Protein AF-A0A7H4LHL6-F1 (afdb_monomer_lite)

Organism: Triticum aestivum (NCBI:txid4565)

Structure (mmCIF, N/CA/C/O backbone):
data_AF-A0A7H4LHL6-F1
#
_entry.id   AF-A0A7H4LHL6-F1
#
loop_
_atom_site.group_PDB
_atom_site.id
_atom_site.type_symbol
_atom_site.label_atom_id
_atom_site.label_alt_id
_atom_site.label_comp_id
_atom_site.label_asym_id
_atom_site.label_entity_id
_atom_site.label_seq_id
_atom_site.pdbx_PDB_ins_code
_atom_site.Cartn_x
_atom_site.Cartn_y
_atom_site.Cartn_z
_atom_site.occupancy
_atom_site.B_iso_or_equiv
_atom_site.auth_seq_id
_atom_site.auth_comp_id
_atom_site.auth_asym_id
_atom_site.auth_atom_id
_atom_site.pdbx_PDB_model_num
ATOM 1 N N . MET A 1 1 ? 16.502 -12.059 18.231 1.00 52.41 1 MET A N 1
ATOM 2 C CA . MET A 1 1 ? 15.163 -12.177 17.619 1.00 52.41 1 MET A CA 1
ATOM 3 C C . MET A 1 1 ? 15.154 -13.482 16.865 1.00 52.41 1 MET A C 1
ATOM 5 O O . MET A 1 1 ? 15.962 -13.632 15.959 1.00 52.41 1 MET A O 1
ATOM 9 N N . GLU A 1 2 ? 14.330 -14.429 17.292 1.00 63.03 2 GLU A N 1
ATOM 10 C CA . GLU A 1 2 ? 14.126 -15.661 16.536 1.00 63.03 2 GLU A CA 1
ATOM 11 C C . GLU A 1 2 ? 13.266 -15.326 15.317 1.00 63.03 2 GLU A C 1
ATOM 13 O O . GLU A 1 2 ? 12.182 -14.760 15.456 1.00 63.03 2 GLU A O 1
ATOM 18 N N . LEU A 1 3 ? 13.788 -15.585 14.121 1.00 66.56 3 LEU A N 1
ATOM 19 C CA . LEU A 1 3 ? 13.043 -15.451 12.876 1.00 66.56 3 LEU A CA 1
ATOM 20 C C . LEU A 1 3 ? 12.619 -16.857 12.466 1.00 66.56 3 LEU A C 1
ATOM 22 O O . LEU A 1 3 ? 13.426 -17.627 11.952 1.00 66.56 3 LEU A O 1
ATOM 26 N N . SER A 1 4 ? 11.366 -17.206 12.739 1.00 78.50 4 SER A N 1
ATOM 27 C CA . SER A 1 4 ? 10.739 -18.410 12.204 1.00 78.50 4 SER A CA 1
ATOM 28 C C . SER A 1 4 ? 9.979 -18.063 10.925 1.00 78.50 4 SER A C 1
ATOM 30 O O . SER A 1 4 ? 9.360 -17.003 10.812 1.00 78.50 4 SER A O 1
ATOM 32 N N . MET A 1 5 ? 10.047 -18.948 9.932 1.00 81.19 5 MET A N 1
ATOM 33 C CA . MET A 1 5 ? 9.289 -18.792 8.696 1.00 81.19 5 MET A CA 1
ATOM 34 C C . MET A 1 5 ? 7.844 -19.227 8.940 1.00 81.19 5 MET A C 1
ATOM 36 O O . MET A 1 5 ? 7.588 -20.375 9.298 1.00 81.19 5 MET A O 1
ATOM 40 N N . VAL A 1 6 ? 6.905 -18.302 8.754 1.00 84.94 6 VAL A N 1
ATOM 41 C CA . VAL A 1 6 ? 5.466 -18.537 8.911 1.00 84.94 6 VAL A CA 1
ATOM 42 C C . VAL A 1 6 ? 4.788 -18.231 7.582 1.00 84.94 6 VAL A C 1
ATOM 44 O O . VAL A 1 6 ? 5.042 -17.187 6.982 1.00 84.94 6 VAL A O 1
ATOM 47 N N . SER A 1 7 ? 3.930 -19.136 7.115 1.00 88.19 7 SER A N 1
ATOM 48 C CA . SER A 1 7 ? 3.081 -18.893 5.952 1.00 88.19 7 SER A CA 1
ATOM 49 C C . SER A 1 7 ? 1.784 -18.207 6.377 1.00 88.19 7 SER A C 1
ATOM 51 O O . SER A 1 7 ? 1.195 -18.519 7.412 1.00 88.19 7 SER A O 1
ATOM 53 N N . MET A 1 8 ? 1.329 -17.250 5.574 1.00 89.19 8 MET A N 1
ATOM 54 C CA . MET A 1 8 ? 0.055 -16.572 5.782 1.00 89.19 8 MET A CA 1
ATOM 55 C C . MET A 1 8 ? -0.591 -16.236 4.442 1.00 89.19 8 MET A C 1
ATOM 57 O O . MET A 1 8 ? 0.106 -15.972 3.462 1.00 89.19 8 MET A O 1
ATOM 61 N N . ASP A 1 9 ? -1.921 -16.200 4.412 1.00 93.25 9 ASP A N 1
ATOM 62 C CA . ASP A 1 9 ? -2.650 -15.648 3.276 1.00 93.25 9 ASP A CA 1
ATOM 63 C C . ASP A 1 9 ? -2.532 -14.115 3.290 1.00 93.25 9 ASP A C 1
ATOM 65 O O . ASP A 1 9 ? -3.075 -13.428 4.159 1.00 93.25 9 ASP A O 1
ATOM 69 N N . LEU A 1 10 ? -1.793 -13.574 2.322 1.00 93.19 10 LEU A N 1
ATOM 70 C CA . LEU A 1 10 ? -1.519 -12.141 2.215 1.00 93.19 10 LEU A CA 1
ATOM 71 C C . LEU A 1 10 ? -2.756 -11.322 1.826 1.00 93.19 10 LEU A C 1
ATOM 73 O O . LEU A 1 10 ? -2.793 -10.118 2.091 1.00 93.19 10 LEU A O 1
ATOM 77 N N . THR A 1 11 ? -3.798 -11.949 1.272 1.00 92.56 11 THR A N 1
ATOM 78 C CA . THR A 1 11 ? -5.059 -11.260 0.959 1.00 92.56 11 THR A CA 1
ATOM 79 C C . THR A 1 11 ? -5.761 -10.752 2.220 1.00 92.56 11 THR A C 1
ATOM 81 O O . THR A 1 11 ? -6.479 -9.753 2.168 1.00 92.56 11 THR A O 1
ATO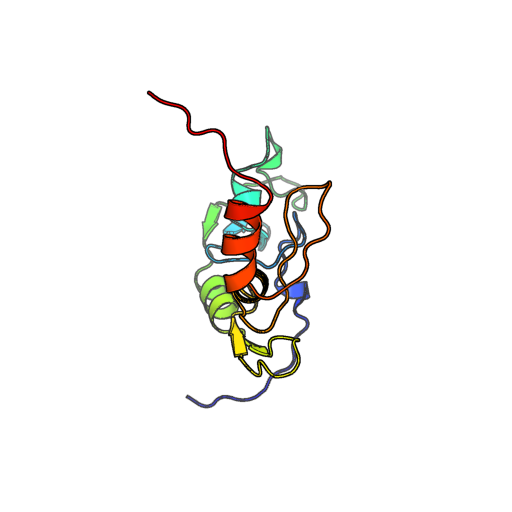M 84 N N . LEU A 1 12 ? -5.477 -11.350 3.384 1.00 93.25 12 LEU A N 1
ATOM 85 C CA . LEU A 1 12 ? -5.950 -10.878 4.690 1.00 93.25 12 LEU A CA 1
ATOM 86 C C . LEU A 1 12 ? -5.379 -9.504 5.067 1.00 93.25 12 LEU A C 1
ATOM 88 O O . LEU A 1 12 ? -5.948 -8.802 5.903 1.00 93.25 12 LEU A O 1
ATOM 92 N N . LEU A 1 13 ? -4.268 -9.104 4.446 1.00 95.12 13 LEU A N 1
ATOM 93 C CA . LEU A 1 13 ? -3.634 -7.801 4.631 1.00 95.12 13 LEU A CA 1
ATOM 94 C C . LEU A 1 13 ? -4.133 -6.763 3.620 1.00 95.12 13 LEU A C 1
ATOM 96 O O . LEU A 1 13 ? -3.590 -5.661 3.559 1.00 95.12 13 LEU A O 1
ATOM 100 N N . HIS A 1 14 ? -5.146 -7.080 2.812 1.00 94.62 14 HIS A N 1
ATOM 101 C CA . HIS A 1 14 ? -5.740 -6.133 1.879 1.00 94.62 14 HIS A CA 1
ATOM 102 C C . HIS A 1 14 ? -6.847 -5.303 2.526 1.00 94.62 14 HIS A C 1
ATOM 104 O O . HIS A 1 14 ? -7.633 -5.763 3.353 1.00 94.62 14 HIS A O 1
ATOM 110 N N . CYS A 1 15 ? -6.949 -4.049 2.093 1.00 91.75 15 CYS A N 1
ATOM 111 C CA . CYS A 1 15 ? -8.064 -3.194 2.448 1.00 91.75 15 CYS A CA 1
ATOM 112 C C . CYS A 1 15 ? -9.341 -3.769 1.817 1.00 91.75 15 CYS A C 1
ATOM 114 O O . CYS A 1 15 ? -9.411 -3.867 0.591 1.00 91.75 15 CYS A O 1
ATOM 116 N N . PRO A 1 16 ? -10.398 -4.065 2.592 1.00 86.69 16 PRO A N 1
ATOM 117 C CA . PRO A 1 16 ? -11.624 -4.653 2.051 1.00 86.69 16 PRO A CA 1
ATOM 118 C C . PRO A 1 16 ? -12.408 -3.697 1.138 1.00 86.69 16 PRO A C 1
ATOM 120 O O . PRO A 1 16 ? -13.410 -4.094 0.555 1.00 86.69 16 PRO A O 1
ATOM 123 N N . LEU A 1 17 ? -11.999 -2.426 1.059 1.00 84.88 17 LEU A N 1
ATOM 124 C CA . LEU A 1 17 ? -12.692 -1.380 0.311 1.00 84.88 17 LEU A CA 1
ATOM 125 C C . LEU A 1 17 ? -12.071 -1.097 -1.060 1.00 84.88 17 LEU A C 1
ATOM 127 O O . LEU A 1 17 ? -12.812 -0.758 -1.978 1.00 84.88 17 LEU A O 1
ATOM 131 N N . CYS A 1 18 ? -10.745 -1.189 -1.189 1.00 90.06 18 CYS A N 1
ATOM 132 C CA . CYS A 1 18 ? -10.025 -0.953 -2.449 1.00 90.06 18 CYS A CA 1
ATOM 133 C C . CYS A 1 18 ? -9.224 -2.166 -2.933 1.00 90.06 18 CYS A C 1
ATOM 135 O O . CYS A 1 18 ? -8.633 -2.098 -4.006 1.00 90.06 18 CYS A O 1
ATOM 137 N N . LEU A 1 19 ? -9.191 -3.247 -2.146 1.00 91.31 19 LEU A N 1
ATOM 138 C CA . LEU A 1 19 ? -8.510 -4.511 -2.440 1.00 91.31 19 LEU A CA 1
ATOM 139 C C . LEU A 1 19 ? -6.991 -4.389 -2.647 1.00 91.31 19 LEU A C 1
ATOM 141 O O . LEU A 1 19 ? -6.362 -5.308 -3.162 1.00 91.31 19 LEU A O 1
ATOM 145 N N . ARG A 1 20 ? -6.391 -3.269 -2.224 1.00 93.69 20 ARG A N 1
ATOM 146 C CA . ARG A 1 20 ? -4.937 -3.054 -2.219 1.00 93.69 20 ARG A CA 1
ATOM 147 C C . ARG A 1 20 ? -4.347 -3.434 -0.857 1.00 93.69 20 ARG A C 1
ATOM 149 O O . ARG A 1 20 ? -5.064 -3.306 0.141 1.00 93.69 20 ARG A O 1
ATOM 156 N N . PRO A 1 21 ? -3.058 -3.813 -0.779 1.00 95.69 21 PRO A N 1
ATOM 157 C CA . PRO A 1 21 ? -2.367 -4.004 0.492 1.00 95.69 21 PRO A CA 1
ATOM 158 C C . PRO A 1 21 ? -2.553 -2.813 1.433 1.00 95.69 21 PRO A C 1
ATOM 160 O O . PRO A 1 21 ? -2.389 -1.657 1.034 1.00 95.69 21 PRO A O 1
ATOM 163 N N . LEU A 1 22 ? -2.901 -3.092 2.687 1.00 96.31 22 LEU A N 1
ATOM 164 C CA . LEU A 1 22 ? -2.954 -2.086 3.735 1.00 96.31 22 LEU A CA 1
ATOM 165 C C . LEU A 1 22 ? -1.543 -1.539 3.970 1.00 96.31 22 LEU A C 1
ATOM 167 O O . LEU A 1 22 ? -0.600 -2.292 4.214 1.00 96.31 22 LEU A O 1
ATOM 171 N N . LYS A 1 23 ? -1.418 -0.214 3.919 1.00 95.75 23 LYS A N 1
ATOM 172 C CA . LYS A 1 23 ? -0.209 0.518 4.297 1.00 95.75 23 LYS A CA 1
ATOM 173 C C . LYS A 1 23 ? -0.487 1.249 5.617 1.00 95.75 23 LYS A C 1
ATOM 175 O O . LYS A 1 23 ? -1.562 1.846 5.732 1.00 95.75 23 LYS A O 1
ATOM 180 N N . PRO A 1 24 ? 0.436 1.218 6.594 1.00 96.44 24 PRO A N 1
ATOM 181 C CA . PRO A 1 24 ? 0.368 2.107 7.747 1.00 96.44 24 PRO A CA 1
ATOM 182 C C . PRO A 1 24 ? 0.214 3.580 7.320 1.00 96.44 24 PRO A C 1
ATOM 184 O O . PRO A 1 24 ? 0.885 3.991 6.368 1.00 96.44 24 PRO A O 1
ATOM 187 N N . PRO A 1 25 ? -0.606 4.393 8.014 1.00 96.06 25 PRO A N 1
ATOM 188 C CA . PRO A 1 25 ? -1.443 4.027 9.158 1.00 96.06 25 PRO A CA 1
ATOM 189 C C . PRO A 1 25 ? -2.784 3.369 8.784 1.00 96.06 25 PRO A C 1
ATOM 191 O O . PRO A 1 25 ? -3.504 3.837 7.899 1.00 96.06 25 PRO A O 1
ATOM 194 N N . VAL A 1 26 ? -3.169 2.319 9.517 1.00 95.75 26 VAL A N 1
ATOM 195 C CA . VAL A 1 26 ? -4.456 1.618 9.355 1.00 95.75 26 VAL A CA 1
ATOM 196 C C . VAL A 1 26 ? -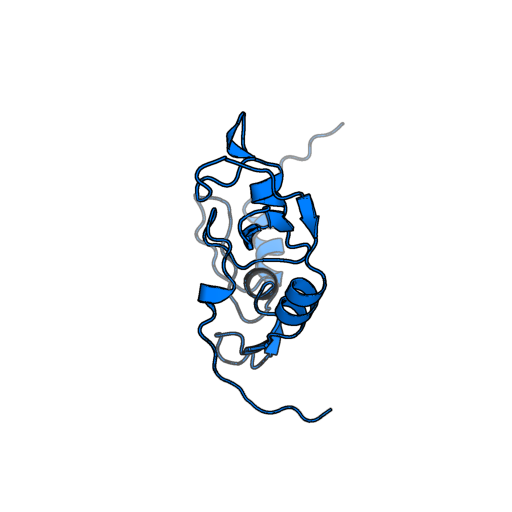5.466 2.016 10.426 1.00 95.75 26 VAL A C 1
ATOM 198 O O . VAL A 1 26 ? -5.165 2.063 11.622 1.00 95.75 26 VAL A O 1
ATOM 201 N N . TYR A 1 27 ? -6.709 2.246 10.004 1.00 93.69 27 TYR A N 1
ATOM 202 C CA . TYR A 1 27 ? -7.788 2.686 10.882 1.00 93.69 27 TYR A CA 1
ATOM 203 C C . TYR A 1 27 ? -8.889 1.643 11.006 1.00 93.69 27 TYR A C 1
ATOM 2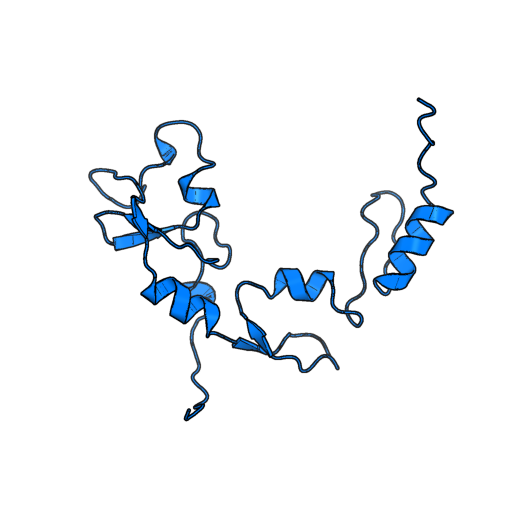05 O O . TYR A 1 27 ? -9.248 0.970 10.045 1.00 93.69 27 TYR A O 1
ATOM 213 N N . GLU A 1 28 ? -9.472 1.563 12.193 1.00 92.31 28 GLU A N 1
ATOM 214 C CA . GLU A 1 28 ? -10.574 0.682 12.542 1.00 92.31 28 GLU A CA 1
ATOM 215 C C . GLU A 1 28 ? -11.848 1.497 12.806 1.00 92.31 28 GLU A C 1
ATOM 217 O O . GLU A 1 28 ? -11.819 2.574 13.419 1.00 92.31 28 GLU A O 1
ATOM 222 N N . CYS A 1 29 ? -12.982 0.981 12.338 1.00 90.12 29 CYS A N 1
ATOM 223 C CA . CYS A 1 29 ? -14.304 1.484 12.708 1.00 90.12 29 CYS A CA 1
ATOM 224 C C . CYS A 1 29 ? -14.795 0.847 14.024 1.00 90.12 29 CYS A C 1
ATOM 226 O O . CYS A 1 29 ? -14.236 -0.133 14.508 1.00 90.12 29 CYS A O 1
ATOM 228 N N . LYS A 1 30 ? -15.901 1.339 14.597 1.00 87.06 30 LYS A N 1
ATOM 229 C CA . LYS A 1 30 ? -16.467 0.759 15.836 1.00 87.06 30 LYS A CA 1
ATOM 230 C C . LYS A 1 30 ? -16.847 -0.727 15.711 1.00 87.06 30 LYS A C 1
ATOM 232 O O . LYS A 1 30 ? -16.848 -1.430 16.712 1.00 87.06 30 LYS A O 1
ATOM 237 N N . GLY A 1 31 ? -17.146 -1.199 14.499 1.00 87.31 31 GLY A N 1
ATOM 238 C CA . GLY A 1 31 ? -17.442 -2.603 14.202 1.00 87.31 31 GLY A CA 1
ATOM 239 C C . GLY A 1 31 ? -16.221 -3.455 13.842 1.00 87.31 31 GLY A C 1
ATOM 240 O O . GLY A 1 31 ? -16.397 -4.496 13.225 1.00 87.31 31 GLY A O 1
ATOM 241 N N . ARG A 1 32 ? -14.995 -3.023 14.174 1.00 88.62 32 ARG A N 1
ATOM 242 C CA . ARG A 1 32 ? -13.738 -3.782 13.982 1.00 88.62 32 ARG A CA 1
ATOM 243 C C . ARG A 1 32 ? -13.285 -3.994 12.529 1.00 88.62 32 ARG A C 1
ATOM 245 O O . ARG A 1 32 ? -12.269 -4.634 12.293 1.00 88.62 32 ARG A O 1
ATOM 252 N N . HIS A 1 33 ? -13.965 -3.403 11.547 1.00 90.38 33 HIS A N 1
ATOM 253 C CA . HIS A 1 33 ? -13.467 -3.370 10.169 1.00 90.38 33 HIS A CA 1
ATOM 254 C C . HIS A 1 33 ? -12.307 -2.384 10.014 1.00 90.38 33 HIS A C 1
ATOM 256 O O . HIS A 1 33 ? -12.383 -1.264 10.527 1.00 90.38 33 HIS A O 1
ATOM 262 N N . LEU A 1 34 ? -11.291 -2.789 9.252 1.00 92.06 34 LEU A N 1
ATOM 263 C CA . LEU A 1 34 ? -10.098 -2.000 8.947 1.00 92.06 34 LEU A CA 1
ATOM 264 C C . LEU A 1 34 ? -10.210 -1.295 7.585 1.00 92.06 34 LEU A C 1
ATOM 266 O O . LEU A 1 34 ? -10.852 -1.806 6.664 1.00 92.06 34 LEU A O 1
ATOM 270 N N . ALA A 1 35 ? -9.556 -0.143 7.449 1.00 92.06 35 ALA A N 1
ATOM 271 C CA . ALA A 1 35 ? -9.394 0.587 6.194 1.00 92.06 35 ALA A CA 1
ATOM 272 C C . ALA A 1 35 ? -8.041 1.313 6.130 1.00 92.06 35 ALA A C 1
ATOM 274 O O . ALA A 1 35 ? -7.481 1.711 7.156 1.00 92.06 35 ALA A O 1
ATOM 275 N N . CYS A 1 36 ? -7.539 1.519 4.909 1.00 93.44 36 CYS A N 1
ATOM 276 C CA . CYS A 1 36 ? -6.389 2.387 4.657 1.00 93.44 36 CYS A CA 1
ATOM 277 C C . CYS A 1 36 ? -6.763 3.878 4.745 1.00 93.44 36 CYS A C 1
ATOM 279 O O . CYS A 1 36 ? -7.944 4.241 4.710 1.00 93.44 36 CYS A O 1
ATOM 281 N N . VAL A 1 37 ? -5.741 4.738 4.804 1.00 91.00 37 VAL A N 1
ATOM 282 C CA . VAL A 1 37 ? -5.878 6.207 4.773 1.00 91.00 37 VAL A CA 1
ATOM 283 C C . VAL A 1 37 ? -6.716 6.668 3.585 1.00 91.00 37 VAL A C 1
ATOM 285 O O . VAL A 1 37 ? -7.679 7.406 3.776 1.00 91.00 37 VAL A O 1
ATOM 288 N N . ASP A 1 38 ? -6.400 6.196 2.381 1.00 89.12 38 ASP A N 1
ATOM 289 C CA . ASP A 1 38 ? -7.061 6.663 1.160 1.00 89.12 38 ASP A CA 1
ATOM 290 C C . ASP A 1 38 ? -8.561 6.361 1.209 1.00 89.12 38 ASP A C 1
ATOM 292 O O . ASP A 1 38 ? -9.394 7.238 1.019 1.00 89.12 38 ASP A O 1
ATOM 296 N N . CYS A 1 39 ? -8.942 5.144 1.607 1.00 87.12 39 CYS A N 1
ATOM 297 C CA . CYS A 1 39 ? -10.354 4.778 1.741 1.00 87.12 39 CYS A CA 1
ATOM 298 C C . CYS A 1 39 ? -11.067 5.502 2.892 1.00 87.12 39 CYS A C 1
ATOM 300 O O . CYS A 1 39 ? -12.294 5.614 2.873 1.00 87.12 39 CYS A O 1
ATOM 302 N N . ARG A 1 40 ? -10.320 5.980 3.892 1.00 85.12 40 ARG A N 1
ATOM 303 C CA . ARG A 1 40 ? -10.841 6.819 4.976 1.00 85.12 40 ARG A CA 1
ATOM 304 C C . ARG A 1 40 ? -11.104 8.257 4.505 1.00 85.12 40 ARG A C 1
ATOM 306 O O . ARG A 1 40 ? -12.051 8.868 4.999 1.00 85.12 40 ARG A O 1
ATOM 313 N N . VAL A 1 41 ? -10.295 8.796 3.588 1.00 80.12 41 VAL A N 1
ATOM 314 C CA . VAL A 1 4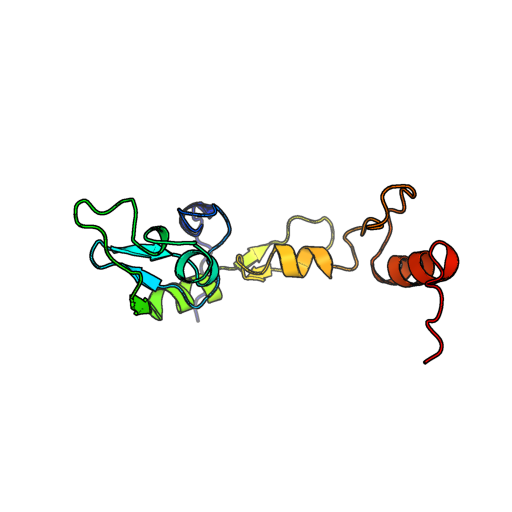1 ? -10.320 10.217 3.182 1.00 80.12 41 VAL A CA 1
ATOM 315 C C . VAL A 1 41 ? -11.037 10.454 1.845 1.00 80.12 41 VAL A C 1
ATOM 317 O O . VAL A 1 41 ? -11.860 11.367 1.756 1.00 80.12 41 VAL A O 1
ATOM 320 N N . GLU A 1 42 ? -10.770 9.640 0.823 1.00 63.75 42 GLU A N 1
ATOM 321 C CA . GLU A 1 42 ? -11.076 9.921 -0.592 1.00 63.75 42 GLU A CA 1
ATOM 322 C C . GLU A 1 42 ? -12.511 9.613 -1.039 1.00 63.75 42 GLU A C 1
ATOM 324 O O . GLU A 1 42 ? -12.814 9.693 -2.227 1.00 63.75 42 GLU A O 1
ATOM 329 N N . ARG A 1 43 ? -13.437 9.269 -0.138 1.00 62.88 43 ARG A N 1
ATOM 330 C CA . ARG A 1 43 ? -14.807 8.952 -0.567 1.00 62.88 43 ARG A CA 1
ATOM 331 C C . ARG A 1 43 ? -15.748 10.165 -0.493 1.00 62.88 43 ARG A C 1
ATOM 333 O O . ARG A 1 43 ? -15.926 10.705 0.606 1.00 62.88 43 ARG A O 1
ATOM 340 N N . PRO A 1 44 ? -16.360 10.601 -1.619 1.00 49.94 44 PRO A N 1
ATOM 341 C CA . PRO A 1 44 ? -17.353 11.673 -1.623 1.00 49.94 44 PRO A CA 1
ATOM 342 C C . PRO A 1 44 ? -18.600 11.280 -0.810 1.00 49.94 44 PRO A C 1
ATOM 344 O O . PRO A 1 44 ? -19.108 10.165 -0.917 1.00 49.94 44 PRO A O 1
ATOM 347 N N . GLY A 1 45 ? -19.121 12.199 0.007 1.00 56.59 45 GLY A N 1
ATOM 348 C CA . GLY A 1 45 ? -20.351 11.985 0.782 1.00 56.59 45 GLY A CA 1
ATOM 349 C C . GLY A 1 45 ? -20.225 10.992 1.952 1.00 56.59 45 GLY A C 1
ATOM 350 O O . GLY A 1 45 ? -19.172 10.829 2.570 1.00 56.59 45 GLY A O 1
ATOM 351 N N . ASN A 1 46 ? -21.328 10.319 2.282 1.00 54.19 46 ASN A N 1
ATOM 352 C CA . ASN A 1 46 ? -21.523 9.425 3.440 1.00 54.19 46 ASN A CA 1
ATOM 353 C C . ASN A 1 46 ? -20.656 8.147 3.374 1.00 54.19 46 ASN A C 1
ATOM 355 O O . ASN A 1 46 ? -20.662 7.318 4.280 1.00 54.19 46 ASN A O 1
ATOM 359 N N . GLN A 1 47 ? -19.895 7.979 2.296 1.00 58.22 47 GLN A N 1
ATOM 360 C CA . GLN A 1 47 ? -19.082 6.811 1.974 1.00 58.22 47 GLN A CA 1
ATOM 361 C C . GLN A 1 47 ? -17.778 6.723 2.791 1.00 58.22 47 GLN A C 1
ATOM 363 O O . GLN A 1 47 ? -17.068 5.721 2.711 1.00 58.22 47 GLN A O 1
ATOM 368 N N . ARG A 1 48 ? -17.485 7.738 3.621 1.00 62.47 48 ARG A N 1
ATOM 369 C CA . ARG A 1 48 ? -16.474 7.676 4.699 1.00 62.47 48 ARG A CA 1
ATOM 370 C C . ARG A 1 48 ? -16.876 6.731 5.839 1.00 62.47 48 ARG A C 1
ATOM 372 O O . ARG A 1 48 ? -16.084 6.466 6.744 1.00 62.47 48 ARG A O 1
ATOM 379 N N . GLN A 1 49 ? -18.122 6.260 5.828 1.00 73.69 49 GLN A N 1
ATOM 380 C CA . GLN A 1 49 ? -18.642 5.309 6.796 1.00 73.69 49 GLN A CA 1
ATOM 381 C C . GLN A 1 49 ? -18.371 3.873 6.349 1.00 73.69 49 GLN A C 1
ATOM 383 O O . GLN A 1 49 ? -18.432 3.534 5.164 1.00 73.69 49 GLN A O 1
ATOM 388 N N . CYS A 1 50 ? -18.105 3.011 7.321 1.00 81.56 50 CYS A N 1
ATOM 389 C CA . CYS A 1 50 ? -17.999 1.582 7.115 1.00 81.56 50 CYS A CA 1
ATOM 390 C C . CYS A 1 50 ? -19.319 1.028 6.561 1.00 81.56 50 CYS A C 1
ATOM 392 O O . CYS A 1 50 ? -20.325 1.005 7.262 1.00 81.56 50 CYS A O 1
ATOM 394 N N . GLN A 1 51 ? -19.286 0.546 5.317 1.00 76.88 51 GLN A N 1
ATOM 395 C CA . GLN A 1 51 ? -20.450 -0.028 4.629 1.00 76.88 51 GLN A CA 1
ATOM 396 C C . GLN A 1 51 ? -20.824 -1.427 5.144 1.00 76.88 51 GLN A C 1
ATOM 398 O O . GLN A 1 51 ? -21.879 -1.945 4.812 1.00 76.88 51 GLN A O 1
ATOM 403 N N . LYS A 1 52 ? -19.948 -2.051 5.943 1.00 78.69 52 LYS A N 1
ATOM 404 C CA . LYS A 1 52 ? -20.176 -3.372 6.543 1.00 78.69 52 LYS A CA 1
ATOM 405 C C . LYS A 1 52 ? -20.822 -3.305 7.932 1.00 78.69 52 LYS A C 1
ATOM 407 O O . LYS A 1 52 ? -21.090 -4.344 8.519 1.00 78.69 52 LYS A O 1
ATOM 412 N N . CYS A 1 53 ? -20.998 -2.115 8.507 1.00 81.06 53 CYS A N 1
ATOM 413 C CA . CYS A 1 53 ? -21.629 -1.955 9.816 1.00 81.06 53 CYS A CA 1
ATOM 414 C C . CYS A 1 53 ? -23.087 -1.528 9.653 1.00 81.06 53 CYS A C 1
ATOM 416 O O . CYS A 1 53 ? -23.335 -0.486 9.051 1.00 81.06 53 CYS A O 1
ATOM 418 N N . ASP A 1 54 ? -24.017 -2.234 10.300 1.00 72.25 54 ASP A N 1
ATOM 419 C CA . ASP A 1 54 ? -25.464 -1.950 10.233 1.00 72.25 54 ASP A CA 1
ATOM 420 C C . ASP A 1 54 ? -25.841 -0.514 10.629 1.00 72.25 54 ASP A C 1
ATOM 422 O O . ASP A 1 54 ? -26.825 0.039 10.152 1.00 72.25 54 ASP A O 1
ATOM 426 N N . ARG A 1 55 ? -25.053 0.112 11.513 1.00 64.88 55 ARG A N 1
ATOM 427 C CA . ARG A 1 55 ? -25.290 1.482 12.003 1.00 64.88 55 ARG A CA 1
ATOM 428 C C . ARG A 1 55 ? -24.448 2.556 11.313 1.00 64.88 55 ARG A C 1
ATOM 430 O O . ARG A 1 55 ? -24.510 3.717 11.714 1.00 64.88 55 ARG A O 1
ATOM 437 N N . GLY A 1 56 ? -23.635 2.183 10.324 1.00 65.44 56 GLY A N 1
ATOM 438 C CA . GLY A 1 56 ? -22.595 3.060 9.794 1.00 65.44 56 GLY A CA 1
ATOM 439 C C . GLY A 1 56 ? -21.571 3.462 10.869 1.00 65.44 56 GLY A C 1
ATOM 440 O O . GLY A 1 56 ? -21.713 3.210 12.067 1.00 65.44 56 GLY A O 1
ATOM 441 N N . GLY A 1 57 ? -20.461 4.059 10.449 1.00 74.75 57 GLY A N 1
ATOM 442 C CA . GLY A 1 57 ? -19.450 4.558 11.383 1.00 74.75 57 GLY A CA 1
ATOM 443 C C . GLY A 1 57 ? -18.115 4.838 10.716 1.00 74.75 57 GLY A C 1
ATOM 444 O O . GLY A 1 57 ? -17.671 4.071 9.868 1.00 74.75 57 GLY A O 1
ATOM 445 N N . GLY A 1 58 ? -17.478 5.945 11.091 1.00 82.88 58 GLY A N 1
ATOM 446 C CA . GLY A 1 58 ? -16.172 6.325 10.554 1.00 82.88 58 GLY A CA 1
ATOM 447 C C . GLY A 1 58 ? -15.029 5.441 11.058 1.00 82.88 58 GLY A C 1
ATOM 448 O O . GLY A 1 58 ? -15.112 4.817 12.121 1.00 82.88 58 GLY A O 1
ATOM 449 N N . PHE A 1 59 ? -13.938 5.429 10.297 1.00 87.75 59 PHE A N 1
ATOM 450 C CA . PHE A 1 59 ? -12.665 4.822 10.680 1.00 87.75 59 PHE A CA 1
ATOM 451 C C . PHE A 1 59 ? -11.849 5.829 11.502 1.00 87.75 59 PHE A C 1
ATOM 453 O O . PHE A 1 59 ? -11.082 6.625 10.959 1.00 87.75 59 PHE A O 1
ATOM 460 N N . ASN A 1 60 ? -12.070 5.832 12.817 1.00 85.88 60 ASN A N 1
ATOM 461 C CA . ASN A 1 60 ? -11.535 6.860 13.719 1.00 85.88 60 ASN A CA 1
ATOM 462 C C . ASN A 1 60 ? -10.452 6.336 14.668 1.00 85.88 60 ASN A C 1
ATOM 464 O O . ASN A 1 60 ? -9.789 7.134 15.322 1.00 85.88 60 ASN A O 1
ATOM 468 N N . VAL A 1 61 ? -10.268 5.016 14.761 1.00 91.69 61 VAL A N 1
ATOM 469 C CA . VAL A 1 61 ? -9.322 4.407 15.702 1.00 91.69 61 VAL A CA 1
ATOM 470 C C . VAL A 1 61 ? -8.095 3.926 14.945 1.00 91.69 61 VAL A C 1
ATOM 472 O O . VAL A 1 61 ? -8.182 2.974 14.180 1.00 91.69 61 VAL A O 1
ATOM 475 N N . TRP A 1 62 ? -6.946 4.558 15.162 1.00 94.94 62 TRP A N 1
ATOM 476 C CA . TRP A 1 62 ? -5.678 4.081 14.612 1.00 94.94 62 TRP A CA 1
ATOM 477 C C . TRP A 1 62 ? -5.237 2.781 15.306 1.00 94.94 62 TRP A C 1
ATOM 479 O O . TRP A 1 62 ? -5.311 2.669 16.532 1.00 94.94 62 TRP A O 1
ATOM 489 N N . LYS A 1 63 ? -4.797 1.782 14.533 1.00 95.88 63 LYS A N 1
ATOM 490 C CA . LYS A 1 63 ? -4.305 0.495 15.038 1.00 95.88 63 LYS A CA 1
ATOM 491 C C . LYS A 1 63 ? -2.804 0.325 14.843 1.00 95.88 63 LYS A C 1
ATOM 493 O O . LYS A 1 63 ? -2.357 -0.392 13.956 1.00 95.88 63 LYS A O 1
ATOM 498 N N . THR A 1 64 ? -2.027 0.877 15.769 1.00 96.19 64 THR A N 1
ATOM 499 C CA . THR A 1 64 ? -0.558 0.769 15.775 1.00 96.19 64 THR A CA 1
ATOM 500 C C . THR A 1 64 ? -0.052 -0.680 15.803 1.00 96.19 64 THR A C 1
ATOM 502 O O . THR A 1 64 ? 0.957 -0.989 15.180 1.00 96.19 64 THR A O 1
ATOM 505 N N . ALA A 1 65 ? -0.763 -1.600 16.466 1.00 95.94 65 ALA A N 1
ATOM 506 C CA . ALA A 1 65 ? -0.401 -3.021 16.451 1.00 95.94 65 ALA A CA 1
ATOM 507 C C . ALA A 1 65 ? -0.528 -3.642 15.046 1.00 95.94 65 ALA A C 1
ATOM 509 O O . ALA A 1 65 ? 0.334 -4.413 14.634 1.00 95.94 65 ALA A O 1
ATOM 510 N N . VAL A 1 66 ? -1.569 -3.270 14.291 1.00 95.88 66 VAL A N 1
ATOM 511 C CA . VAL A 1 66 ? -1.744 -3.716 12.899 1.00 95.88 66 VAL A CA 1
ATOM 512 C C . VAL A 1 66 ? -0.657 -3.107 12.018 1.00 95.88 66 VAL A C 1
ATOM 514 O O . VAL A 1 66 ? -0.071 -3.813 11.205 1.00 95.88 66 VAL A O 1
ATOM 517 N N . ASP A 1 67 ? -0.320 -1.835 12.224 1.00 97.06 67 ASP A N 1
ATOM 518 C CA . ASP A 1 67 ? 0.778 -1.192 11.499 1.00 97.06 67 ASP A CA 1
ATOM 519 C C . ASP A 1 67 ? 2.127 -1.881 11.727 1.00 97.06 67 ASP A C 1
ATOM 521 O O . ASP A 1 67 ? 2.905 -2.044 10.783 1.00 97.06 67 ASP A O 1
ATOM 525 N N . ALA A 1 68 ? 2.404 -2.300 12.965 1.00 96.69 68 ALA A N 1
ATOM 526 C CA . ALA A 1 68 ? 3.621 -3.027 13.308 1.00 96.69 68 ALA A CA 1
ATOM 527 C C . ALA A 1 68 ? 3.686 -4.377 12.579 1.00 96.69 68 ALA A C 1
ATOM 529 O O . ALA A 1 68 ? 4.719 -4.696 11.991 1.00 96.69 68 ALA A O 1
ATOM 530 N N . VAL A 1 69 ? 2.573 -5.121 12.540 1.00 94.81 69 VAL A N 1
ATOM 531 C CA . VAL A 1 69 ? 2.463 -6.369 11.765 1.00 94.81 69 VAL A CA 1
ATOM 532 C C . VAL A 1 69 ? 2.675 -6.099 10.274 1.00 94.81 69 VAL A C 1
ATOM 534 O O . VAL A 1 69 ? 3.531 -6.712 9.648 1.00 94.81 69 VAL A O 1
ATOM 537 N N . LEU A 1 70 ? 1.973 -5.127 9.689 1.00 95.94 70 LEU A N 1
ATOM 538 C CA . LEU A 1 70 ? 2.116 -4.792 8.265 1.00 95.94 70 LEU A CA 1
ATOM 539 C C . LEU A 1 70 ? 3.535 -4.352 7.886 1.00 95.94 70 LEU A C 1
ATOM 541 O O . LEU A 1 70 ? 3.948 -4.521 6.738 1.00 95.94 70 LEU A O 1
ATOM 545 N N . SER A 1 71 ? 4.270 -3.768 8.832 1.00 95.69 71 SER A N 1
ATOM 546 C CA . SER A 1 71 ? 5.659 -3.342 8.648 1.00 95.69 71 SER A CA 1
ATOM 547 C C . SER A 1 71 ? 6.664 -4.489 8.786 1.00 95.69 71 SER A C 1
ATOM 549 O O . SER A 1 71 ? 7.753 -4.401 8.210 1.00 95.69 71 SER A O 1
ATOM 551 N N . SER A 1 72 ? 6.316 -5.553 9.516 1.00 93.75 72 SER A N 1
ATOM 552 C CA . SER A 1 72 ? 7.180 -6.716 9.742 1.00 93.75 72 SER A CA 1
ATOM 553 C C . SER A 1 72 ? 7.002 -7.824 8.706 1.00 93.75 72 SER A C 1
ATOM 555 O O . SER A 1 72 ? 7.952 -8.567 8.467 1.00 93.75 72 SER A O 1
ATOM 557 N N . VAL A 1 73 ? 5.836 -7.922 8.056 1.00 94.44 73 VAL A N 1
ATOM 558 C CA . VAL A 1 73 ? 5.590 -8.930 7.014 1.00 94.44 73 VAL A CA 1
ATOM 559 C C . VAL A 1 73 ? 6.502 -8.668 5.818 1.00 94.44 73 VAL A C 1
ATOM 561 O O . VAL A 1 73 ? 6.360 -7.668 5.103 1.00 94.44 73 VAL A O 1
ATOM 564 N N . ARG A 1 74 ? 7.441 -9.590 5.597 1.00 94.19 74 ARG A N 1
ATOM 565 C CA . ARG A 1 74 ? 8.340 -9.592 4.444 1.00 94.19 74 ARG A CA 1
ATOM 566 C C . ARG A 1 74 ? 8.021 -10.749 3.521 1.00 94.19 74 ARG A C 1
ATOM 568 O O . ARG A 1 74 ? 7.680 -11.833 3.978 1.00 94.19 74 ARG A O 1
ATOM 575 N N . VAL A 1 75 ? 8.154 -10.494 2.232 1.00 93.44 75 VAL A N 1
ATOM 576 C CA . VAL A 1 75 ? 7.975 -11.484 1.175 1.00 93.44 75 VAL A CA 1
ATOM 577 C C . VAL A 1 75 ? 9.143 -11.376 0.215 1.00 93.44 75 VAL A C 1
ATOM 579 O O . VAL A 1 75 ? 9.675 -10.283 0.002 1.00 93.44 75 VAL A O 1
ATOM 582 N N . GLU A 1 76 ? 9.545 -12.502 -0.353 1.00 93.38 76 GLU A N 1
ATOM 583 C CA . GLU A 1 76 ? 10.513 -12.504 -1.439 1.00 93.38 76 GLU A CA 1
ATOM 584 C C . GLU A 1 76 ? 9.908 -11.816 -2.667 1.00 93.38 76 GLU A C 1
ATOM 586 O O . GLU A 1 76 ? 8.742 -12.033 -3.012 1.00 93.38 76 GLU A O 1
ATOM 591 N N . PHE A 1 77 ? 10.676 -10.931 -3.298 1.00 94.19 77 PHE A N 1
ATOM 592 C CA . PHE A 1 77 ? 10.235 -10.260 -4.509 1.00 94.19 77 PHE A CA 1
ATOM 593 C C . PHE A 1 77 ? 10.206 -11.259 -5.678 1.00 94.19 77 PHE A C 1
ATOM 595 O O . PHE A 1 77 ? 11.251 -11.835 -5.984 1.00 94.19 77 PHE A O 1
ATOM 602 N N . PRO A 1 78 ? 9.056 -11.460 -6.355 1.00 89.75 78 PRO A N 1
ATOM 603 C CA . PRO A 1 78 ? 8.883 -12.511 -7.358 1.00 89.75 78 PRO A CA 1
ATOM 604 C C . PRO A 1 78 ? 9.476 -12.094 -8.712 1.00 89.75 78 PRO A C 1
ATOM 606 O O . PRO A 1 78 ? 8.762 -11.949 -9.705 1.00 89.75 78 PRO A O 1
ATOM 609 N N . TYR A 1 79 ? 10.783 -11.846 -8.743 1.00 89.88 79 TYR A N 1
ATOM 610 C CA . TYR A 1 79 ? 11.524 -11.568 -9.964 1.00 89.88 79 TYR A CA 1
ATOM 611 C C . TYR A 1 79 ? 12.875 -12.275 -9.935 1.00 89.88 79 TYR A C 1
ATOM 613 O O . TYR A 1 79 ? 13.655 -12.109 -8.991 1.00 89.88 79 TYR A O 1
ATOM 621 N N . GLU A 1 80 ? 13.139 -13.039 -10.992 1.00 87.06 80 GLU A N 1
ATOM 622 C CA . GLU A 1 80 ? 14.350 -13.840 -11.141 1.00 87.06 80 GLU A CA 1
ATOM 623 C C . GLU A 1 80 ? 15.610 -12.990 -10.935 1.00 87.06 80 GLU A C 1
ATOM 625 O O . GLU A 1 80 ? 15.775 -11.914 -11.516 1.00 87.06 80 GLU A O 1
ATOM 630 N N . GLY A 1 81 ? 16.496 -13.472 -10.065 1.00 86.75 81 GLY A N 1
ATOM 631 C CA . GLY A 1 81 ? 17.763 -12.815 -9.744 1.00 86.75 81 GLY A CA 1
ATOM 632 C C . GLY A 1 81 ? 17.688 -11.655 -8.744 1.00 86.75 81 GLY A C 1
ATOM 633 O O . GLY A 1 81 ? 18.744 -11.171 -8.344 1.00 86.75 81 GLY A O 1
ATOM 634 N N . CYS A 1 82 ? 16.503 -11.209 -8.301 1.00 91.19 82 CYS A N 1
ATOM 635 C CA . CYS A 1 82 ? 16.413 -10.162 -7.274 1.00 91.19 82 CYS A CA 1
ATOM 636 C C . CYS A 1 82 ? 16.721 -10.709 -5.872 1.00 91.19 82 CYS A C 1
ATOM 638 O O . CYS A 1 82 ? 17.565 -10.159 -5.168 1.00 91.19 82 CYS A O 1
ATOM 640 N N . GLY A 1 83 ? 16.021 -11.772 -5.451 1.00 90.31 83 GLY A N 1
ATOM 641 C CA . GLY A 1 83 ? 16.208 -12.432 -4.148 1.00 90.31 83 GLY A CA 1
ATOM 642 C C . GLY A 1 83 ? 15.966 -11.549 -2.912 1.00 90.31 83 GLY A C 1
ATOM 643 O O . GLY A 1 83 ? 16.248 -11.960 -1.786 1.00 90.31 83 GLY A O 1
ATOM 644 N N . LEU A 1 84 ? 15.476 -10.315 -3.085 1.00 93.19 84 LEU A N 1
ATOM 645 C CA . LEU A 1 84 ? 15.258 -9.381 -1.984 1.00 93.19 84 LEU A CA 1
ATOM 646 C C . LEU A 1 84 ? 13.942 -9.663 -1.261 1.00 93.19 84 LEU A C 1
ATOM 648 O O . LEU A 1 84 ? 12.882 -9.781 -1.873 1.00 93.19 84 LEU A O 1
ATOM 652 N N . TYR A 1 85 ? 14.006 -9.652 0.069 1.00 94.00 85 TYR A N 1
ATOM 653 C CA . TYR A 1 85 ? 12.835 -9.706 0.935 1.00 94.00 85 TYR A CA 1
ATOM 654 C C . TYR A 1 85 ? 12.324 -8.295 1.223 1.00 94.00 85 TYR A C 1
ATOM 656 O O . TYR A 1 85 ? 12.907 -7.523 1.993 1.00 94.00 85 TYR A O 1
ATOM 664 N N . VAL A 1 86 ? 11.194 -7.950 0.620 1.00 95.38 86 VAL A N 1
ATOM 665 C CA . VAL A 1 86 ? 10.584 -6.623 0.714 1.00 95.38 86 VAL A CA 1
ATOM 666 C C . VAL A 1 86 ? 9.415 -6.639 1.685 1.00 95.38 86 VAL A C 1
ATOM 668 O O . VAL A 1 86 ? 8.742 -7.651 1.859 1.00 95.38 86 VAL A O 1
ATOM 671 N N . THR A 1 87 ? 9.157 -5.508 2.347 1.00 96.31 87 THR A N 1
ATOM 672 C CA . THR A 1 87 ? 7.936 -5.376 3.151 1.00 96.31 87 THR A CA 1
ATOM 673 C C . THR A 1 87 ? 6.738 -5.496 2.217 1.00 96.31 87 THR A C 1
ATOM 675 O O . THR A 1 87 ? 6.687 -4.785 1.213 1.00 96.31 87 THR A O 1
ATOM 678 N N . TYR A 1 88 ? 5.774 -6.355 2.548 1.00 95.88 88 TYR A N 1
ATOM 679 C CA . TYR A 1 88 ? 4.697 -6.735 1.631 1.00 95.88 88 TYR A CA 1
ATOM 680 C C . TYR A 1 88 ? 3.960 -5.536 1.018 1.00 95.88 88 TYR A C 1
ATOM 682 O O . TYR A 1 88 ? 3.806 -5.429 -0.196 1.00 95.88 88 TYR A O 1
ATOM 690 N N . HIS A 1 89 ? 3.587 -4.561 1.845 1.00 95.56 89 HIS A N 1
ATOM 691 C CA . HIS A 1 89 ? 2.850 -3.387 1.386 1.00 95.56 89 HIS A CA 1
ATOM 692 C C . HIS A 1 89 ? 3.683 -2.412 0.519 1.00 95.56 89 HIS A C 1
ATOM 694 O O . HIS A 1 89 ? 3.138 -1.440 -0.001 1.00 95.56 89 HIS A O 1
ATOM 700 N N . LYS A 1 90 ? 4.990 -2.658 0.348 1.00 95.69 90 LYS A N 1
ATOM 701 C CA . LYS A 1 90 ? 5.920 -1.892 -0.505 1.00 95.69 90 LYS A CA 1
ATOM 702 C C . LYS A 1 90 ? 6.326 -2.643 -1.776 1.00 95.69 90 LYS A C 1
ATOM 704 O O . LYS A 1 90 ? 7.202 -2.181 -2.499 1.00 95.69 90 LYS A O 1
ATOM 709 N N . LEU A 1 91 ? 5.717 -3.793 -2.064 1.00 94.12 91 LEU A N 1
ATOM 710 C CA . LEU A 1 91 ? 6.129 -4.645 -3.181 1.00 94.12 91 LEU A CA 1
ATOM 711 C C . LEU A 1 91 ? 6.016 -3.939 -4.542 1.00 94.12 91 LEU A C 1
ATOM 713 O O . LEU A 1 91 ? 6.934 -4.021 -5.350 1.00 94.12 91 LEU A O 1
ATOM 717 N N . ALA A 1 92 ? 4.942 -3.172 -4.752 1.00 91.38 92 ALA A N 1
ATOM 718 C CA . ALA A 1 92 ? 4.769 -2.354 -5.954 1.00 91.38 92 ALA A CA 1
ATOM 719 C C . ALA A 1 92 ? 5.810 -1.224 -6.059 1.00 91.38 92 ALA A C 1
ATOM 721 O O . ALA A 1 92 ? 6.297 -0.930 -7.148 1.00 91.38 92 ALA A O 1
ATOM 722 N N . ASP A 1 93 ? 6.179 -0.623 -4.923 1.00 92.50 93 ASP A N 1
ATOM 723 C CA . ASP A 1 93 ? 7.191 0.434 -4.867 1.00 92.50 93 ASP A CA 1
ATOM 724 C C . ASP A 1 93 ? 8.576 -0.150 -5.201 1.00 92.50 93 ASP A C 1
ATOM 726 O O . ASP A 1 93 ? 9.367 0.460 -5.911 1.00 92.50 93 ASP A O 1
ATOM 730 N N . HIS A 1 94 ? 8.867 -1.372 -4.745 1.00 94.00 94 HIS A N 1
ATOM 731 C CA . HIS A 1 94 ? 10.077 -2.076 -5.156 1.00 94.00 94 HIS A CA 1
ATOM 732 C C . HIS A 1 94 ? 10.049 -2.434 -6.646 1.00 94.00 94 HIS A C 1
ATOM 734 O O . HIS A 1 94 ? 11.041 -2.211 -7.330 1.00 94.00 94 HIS A O 1
ATOM 740 N N . GLN A 1 95 ? 8.927 -2.935 -7.169 1.00 90.31 95 GLN A N 1
ATOM 741 C CA . GLN A 1 95 ? 8.797 -3.299 -8.582 1.00 90.31 95 GLN A CA 1
ATOM 742 C C . GLN A 1 95 ? 9.104 -2.130 -9.528 1.00 90.31 95 GLN A C 1
ATOM 744 O O . GLN A 1 95 ? 9.731 -2.345 -10.560 1.00 90.31 95 GLN A O 1
ATOM 749 N N . SER A 1 96 ? 8.698 -0.905 -9.183 1.00 86.69 96 SER A N 1
ATOM 750 C CA . SER A 1 96 ? 8.948 0.280 -10.016 1.00 86.69 96 SER A CA 1
ATOM 751 C C . SER A 1 96 ? 10.396 0.779 -9.976 1.00 86.69 96 SER A C 1
ATOM 753 O O . SER A 1 96 ? 10.804 1.525 -10.863 1.00 86.69 96 SER A O 1
ATOM 755 N N . MET A 1 97 ? 11.173 0.378 -8.967 1.00 86.25 97 MET A N 1
ATOM 756 C CA . MET A 1 97 ? 12.565 0.803 -8.773 1.00 86.25 97 MET A CA 1
ATOM 757 C C . MET A 1 97 ? 13.581 -0.324 -8.991 1.00 86.25 97 MET A C 1
ATOM 759 O O . MET A 1 97 ? 14.782 -0.062 -9.050 1.00 86.25 97 MET A O 1
ATOM 763 N N . CYS A 1 98 ? 13.129 -1.577 -9.069 1.00 89.06 98 CYS A N 1
ATOM 764 C CA . CYS A 1 98 ? 14.003 -2.732 -9.197 1.00 89.06 98 CYS A CA 1
ATOM 765 C C . CYS A 1 98 ? 14.747 -2.671 -10.542 1.00 89.06 98 CYS A C 1
ATOM 767 O O . CYS A 1 98 ? 14.101 -2.657 -11.589 1.00 89.06 98 CYS A O 1
ATOM 769 N N . PRO A 1 99 ? 16.093 -2.677 -10.552 1.00 85.00 99 PRO A N 1
ATOM 770 C CA . PRO A 1 99 ? 16.870 -2.541 -11.785 1.00 85.00 99 PRO A CA 1
ATOM 771 C C . PRO A 1 99 ? 16.716 -3.742 -12.723 1.00 85.00 99 PRO A C 1
ATOM 773 O O . PRO A 1 99 ? 16.984 -3.624 -13.916 1.00 85.00 99 PRO A O 1
ATOM 776 N N . LEU A 1 100 ? 16.298 -4.887 -12.177 1.00 87.25 100 LEU A N 1
ATOM 777 C CA . LEU A 1 100 ? 16.097 -6.122 -12.924 1.00 87.25 100 LEU A CA 1
ATOM 778 C C . LEU A 1 100 ? 14.746 -6.151 -13.644 1.00 87.25 100 LEU A C 1
ATOM 780 O O . LEU A 1 100 ? 14.627 -6.836 -14.657 1.00 87.25 100 LEU A O 1
ATOM 784 N N . VAL A 1 101 ? 13.750 -5.406 -13.151 1.00 86.81 101 VAL A N 1
ATOM 785 C CA . VAL A 1 101 ? 12.408 -5.348 -13.738 1.00 86.81 101 VAL A CA 1
ATOM 786 C C . VAL A 1 101 ? 12.401 -4.332 -14.886 1.00 86.81 101 VAL A C 1
ATOM 788 O O . VAL A 1 101 ? 12.687 -3.154 -14.658 1.00 86.81 101 VAL A O 1
ATOM 791 N N . PRO A 1 102 ? 12.039 -4.732 -16.117 1.00 85.19 102 PRO A N 1
ATOM 792 C CA . PRO A 1 102 ? 11.878 -3.802 -17.222 1.00 85.19 102 PRO A CA 1
ATOM 793 C C . PRO A 1 102 ? 10.764 -2.794 -16.933 1.00 85.19 102 PRO A C 1
ATOM 795 O O . PRO A 1 102 ? 9.650 -3.147 -16.543 1.00 85.19 102 PRO A O 1
ATOM 798 N N . CYS A 1 103 ? 11.048 -1.520 -17.162 1.00 83.81 103 CYS A N 1
ATOM 799 C CA . CYS A 1 103 ? 10.057 -0.462 -17.172 1.00 83.81 103 CYS A CA 1
ATOM 800 C C . CYS A 1 103 ? 9.466 -0.295 -18.569 1.00 83.81 103 CYS A C 1
ATOM 802 O O . CYS A 1 103 ? 10.166 -0.415 -19.576 1.00 83.81 103 CYS A O 1
ATOM 804 N N . LYS A 1 104 ? 8.183 0.064 -18.613 1.00 84.19 104 LYS A N 1
ATOM 805 C CA . LYS A 1 104 ? 7.478 0.414 -19.846 1.00 84.19 104 LYS A CA 1
ATOM 806 C C . LYS A 1 104 ? 7.422 1.924 -20.013 1.00 84.19 104 LYS A C 1
ATOM 808 O O . LYS A 1 104 ? 7.275 2.648 -19.028 1.00 84.19 104 LYS A O 1
ATOM 813 N N . CYS A 1 105 ? 7.511 2.398 -21.252 1.00 84.19 105 CYS A N 1
ATOM 814 C CA . CYS A 1 105 ? 7.259 3.808 -21.523 1.00 84.19 105 CYS A CA 1
ATOM 815 C C . CYS A 1 105 ? 5.783 4.147 -21.249 1.00 84.19 105 CYS A C 1
ATOM 817 O O . CYS A 1 105 ? 4.896 3.420 -21.703 1.00 84.19 105 CYS A O 1
ATOM 819 N N . PRO A 1 106 ? 5.498 5.236 -20.510 1.00 81.81 106 PRO A N 1
ATOM 820 C CA . PRO A 1 106 ? 4.127 5.655 -20.230 1.00 81.81 106 PRO A CA 1
ATOM 821 C C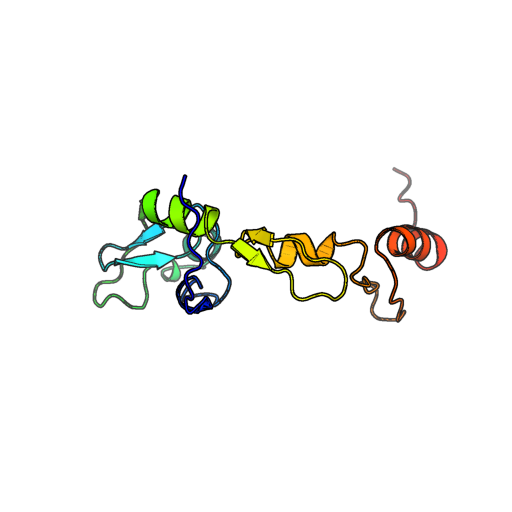 . PRO A 1 106 ? 3.429 6.279 -21.450 1.00 81.81 106 PRO A C 1
ATOM 823 O O . PRO A 1 106 ? 2.225 6.522 -21.399 1.00 81.81 106 PRO A O 1
ATOM 826 N N . VAL A 1 107 ? 4.157 6.563 -22.537 1.00 81.12 107 VAL A N 1
ATOM 827 C CA . VAL A 1 107 ? 3.594 7.177 -23.743 1.00 81.12 107 VAL A CA 1
ATOM 828 C C . VAL A 1 107 ? 2.961 6.094 -24.633 1.00 81.12 107 VAL A C 1
ATOM 830 O O . VAL A 1 107 ? 3.675 5.214 -25.111 1.00 81.12 107 VAL A O 1
ATOM 833 N N . PRO A 1 108 ? 1.645 6.163 -24.932 1.00 70.19 108 PRO A N 1
ATOM 834 C CA . PRO A 1 108 ? 0.891 5.065 -25.557 1.00 70.19 108 PRO A CA 1
ATOM 835 C C . PRO A 1 108 ? 1.403 4.598 -26.926 1.00 70.19 108 PRO A C 1
ATOM 837 O O . PRO A 1 108 ? 1.119 3.481 -27.351 1.00 70.19 108 PRO A O 1
ATOM 840 N N . VAL A 1 109 ? 2.111 5.472 -27.640 1.00 71.19 109 VAL A N 1
ATOM 841 C CA . VAL A 1 109 ? 2.499 5.261 -29.040 1.00 71.19 109 VAL A CA 1
ATOM 842 C C . VAL A 1 109 ? 3.809 4.474 -29.159 1.00 71.19 109 VAL A C 1
ATOM 844 O O . VAL A 1 109 ? 4.038 3.822 -30.175 1.00 71.19 109 VAL A O 1
ATOM 847 N N . TYR A 1 110 ? 4.651 4.473 -28.120 1.00 68.25 110 TYR A N 1
ATOM 848 C CA . TYR A 1 110 ? 5.977 3.858 -28.168 1.00 68.25 110 TYR A CA 1
ATOM 849 C C . TYR A 1 110 ? 6.099 2.730 -27.148 1.00 68.25 110 TYR A C 1
ATOM 851 O O . TYR A 1 110 ? 6.002 2.926 -25.940 1.00 68.25 110 TYR A O 1
ATOM 859 N N . ARG A 1 111 ? 6.349 1.518 -27.649 1.00 72.38 111 ARG A N 1
ATOM 860 C CA . ARG A 1 111 ? 6.514 0.306 -26.837 1.00 72.38 111 ARG A CA 1
ATOM 861 C C . ARG A 1 111 ? 7.965 0.119 -26.404 1.00 72.38 111 ARG A C 1
ATOM 863 O O . ARG A 1 111 ? 8.594 -0.869 -26.766 1.00 72.38 111 ARG A O 1
ATOM 870 N N . TYR A 1 112 ? 8.509 1.076 -25.661 1.00 78.31 112 TYR A N 1
ATOM 871 C CA . TYR A 1 112 ? 9.774 0.825 -24.976 1.00 78.31 112 TYR A CA 1
ATOM 872 C C . TYR A 1 112 ? 9.531 -0.075 -23.763 1.00 78.31 112 TYR A C 1
ATOM 874 O O . TYR A 1 112 ? 8.642 0.196 -22.952 1.00 78.31 112 TYR A O 1
ATOM 882 N N . GLU A 1 113 ? 10.349 -1.117 -23.656 1.00 82.94 113 GLU A N 1
ATOM 883 C CA . GLU A 1 113 ? 10.452 -2.011 -22.510 1.00 82.94 113 GLU A CA 1
ATOM 884 C C . GLU A 1 113 ? 11.938 -2.279 -22.262 1.00 82.94 113 GLU A C 1
ATOM 886 O O . GLU A 1 113 ? 12.645 -2.782 -23.135 1.00 82.94 113 GLU A O 1
ATOM 891 N N . GLY A 1 114 ? 12.441 -1.873 -21.102 1.00 81.69 114 GLY A N 1
ATOM 892 C CA . GLY A 1 114 ? 13.864 -1.970 -20.787 1.00 81.69 114 GLY A CA 1
ATOM 893 C C . GLY A 1 114 ? 14.171 -1.484 -19.375 1.00 81.69 114 GLY A C 1
ATOM 894 O O . GLY A 1 114 ? 13.268 -1.027 -18.678 1.00 81.69 114 GLY A O 1
ATOM 895 N N . PRO A 1 115 ? 15.424 -1.571 -18.911 1.00 78.00 115 PRO A N 1
ATOM 896 C CA . PRO A 1 115 ? 15.755 -1.304 -17.515 1.00 78.00 115 PRO A CA 1
ATOM 897 C C . PRO A 1 115 ? 15.464 0.160 -17.116 1.00 78.00 115 PRO A C 1
ATOM 899 O O . PRO A 1 115 ? 15.530 1.053 -17.974 1.00 78.00 115 PRO A O 1
ATOM 902 N N . PRO A 1 116 ? 15.185 0.444 -15.825 1.00 77.88 116 PRO A N 1
ATOM 903 C CA . PRO A 1 116 ?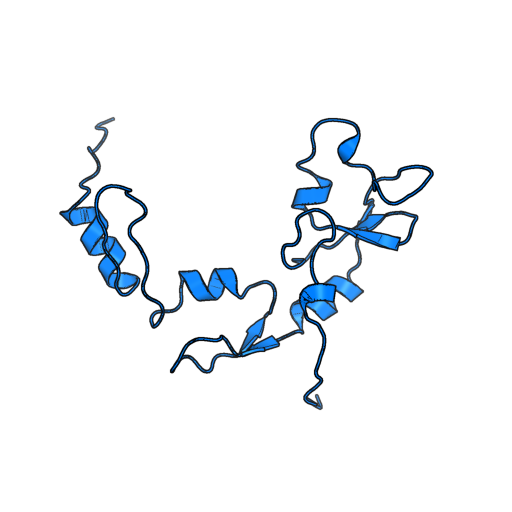 14.807 1.783 -15.363 1.00 77.88 116 PRO A CA 1
ATOM 904 C C . PRO A 1 116 ? 15.782 2.908 -15.764 1.00 77.88 116 PRO A C 1
ATOM 906 O O . PRO A 1 116 ? 15.315 3.950 -16.231 1.00 77.88 116 PRO A O 1
ATOM 909 N N . PRO A 1 117 ? 17.123 2.736 -15.684 1.00 77.25 117 PRO A N 1
ATOM 910 C CA . PRO A 1 117 ? 18.066 3.777 -16.105 1.00 77.25 117 PRO A CA 1
ATOM 911 C C . PRO A 1 117 ? 17.947 4.154 -17.589 1.00 77.25 117 PRO A C 1
ATOM 913 O O . PRO A 1 117 ? 18.106 5.319 -17.949 1.00 77.25 117 PRO A O 1
ATOM 916 N N . ALA A 1 118 ? 17.628 3.186 -18.452 1.00 81.38 118 ALA A N 1
ATOM 917 C CA . ALA A 1 118 ? 17.490 3.411 -19.887 1.00 81.38 118 ALA A CA 1
ATOM 918 C C . ALA A 1 118 ? 16.138 4.051 -20.259 1.00 81.38 118 ALA A C 1
ATOM 920 O O . ALA A 1 118 ? 16.049 4.715 -21.292 1.00 81.38 118 ALA A O 1
ATOM 921 N N . LEU A 1 119 ? 15.114 3.957 -19.396 1.00 83.12 119 LEU A N 1
ATOM 922 C CA . LEU A 1 119 ? 13.832 4.634 -19.618 1.00 83.12 119 LEU A CA 1
ATOM 923 C C . LEU A 1 119 ? 13.986 6.162 -19.615 1.00 83.12 119 LEU A C 1
ATOM 925 O O . LEU A 1 119 ? 13.401 6.835 -20.457 1.00 83.12 119 LEU A O 1
ATOM 929 N N . SER A 1 120 ? 14.790 6.718 -18.704 1.00 81.81 120 SER A N 1
ATOM 930 C CA . SER A 1 120 ? 15.054 8.166 -18.654 1.00 81.81 120 SER A CA 1
ATOM 931 C C . SER A 1 120 ? 15.668 8.673 -19.964 1.00 81.81 120 SER A C 1
ATOM 933 O O . SER A 1 120 ? 15.212 9.664 -20.539 1.00 81.81 120 SER A O 1
ATOM 935 N N . HIS A 1 121 ? 16.658 7.941 -20.483 1.00 83.62 121 HIS A N 1
ATOM 936 C CA . HIS A 1 121 ? 17.275 8.244 -21.770 1.00 83.62 121 HIS A CA 1
ATOM 937 C C . HIS A 1 121 ? 16.289 8.087 -22.938 1.00 83.62 121 HIS A C 1
ATOM 939 O O . HIS A 1 121 ? 16.251 8.930 -23.831 1.00 83.62 121 HIS A O 1
ATOM 945 N N . HIS A 1 122 ? 15.449 7.049 -22.924 1.00 85.69 122 HIS A N 1
ATOM 946 C CA . HIS A 1 122 ? 14.381 6.880 -23.911 1.00 85.69 122 HIS A CA 1
ATOM 947 C C . HIS A 1 122 ? 13.412 8.071 -23.911 1.00 85.69 122 HIS A C 1
ATOM 949 O O . HIS A 1 122 ? 13.115 8.617 -24.969 1.00 85.69 122 HIS A O 1
ATOM 955 N N . ILE A 1 123 ? 12.952 8.513 -22.737 1.00 84.62 123 ILE A N 1
ATOM 956 C CA . ILE A 1 123 ? 12.028 9.647 -22.622 1.00 84.62 123 ILE A CA 1
ATOM 957 C C . ILE A 1 123 ? 12.674 10.923 -23.171 1.00 84.62 123 ILE A C 1
ATOM 959 O O . ILE A 1 123 ? 12.052 11.612 -23.969 1.00 84.62 123 ILE A O 1
ATOM 963 N N . SER A 1 124 ? 13.922 11.230 -22.811 1.00 83.69 124 SER A N 1
ATOM 964 C CA . SER A 1 124 ? 14.570 12.468 -23.270 1.00 83.69 124 SER A CA 1
ATOM 965 C C . SER A 1 124 ? 14.864 12.496 -24.774 1.00 83.69 124 SER A C 1
ATOM 967 O O . SER A 1 124 ? 14.882 13.573 -25.367 1.00 83.69 124 SER A O 1
ATOM 969 N N . THR A 1 125 ? 15.067 11.333 -25.398 1.00 84.00 125 THR A N 1
ATOM 970 C CA . THR A 1 125 ? 15.411 11.217 -26.825 1.00 84.00 125 THR A CA 1
ATOM 971 C C . THR A 1 125 ? 14.195 11.030 -27.731 1.00 84.00 125 THR A C 1
ATOM 973 O O . THR A 1 125 ? 14.139 11.624 -28.805 1.00 84.00 125 THR A O 1
ATOM 976 N N . VAL A 1 126 ? 13.214 10.230 -27.309 1.00 84.38 126 VAL A N 1
ATOM 977 C CA . VAL A 1 126 ? 12.023 9.872 -28.103 1.00 84.38 126 VAL A CA 1
ATOM 978 C C . VAL A 1 126 ? 10.821 10.759 -27.765 1.00 84.38 126 VAL A C 1
ATOM 980 O O . VAL A 1 126 ? 9.953 10.983 -28.610 1.00 84.38 126 VAL A O 1
ATOM 983 N N . HIS A 1 127 ? 10.777 11.310 -26.550 1.00 84.38 127 HIS A N 1
ATOM 984 C CA . HIS A 1 127 ? 9.727 12.213 -26.070 1.00 84.38 127 HIS A CA 1
ATOM 985 C C . HIS A 1 127 ? 10.300 13.544 -25.563 1.00 84.38 127 HIS A C 1
ATOM 987 O O . HIS A 1 127 ? 10.059 13.905 -24.406 1.00 84.38 127 HIS A O 1
ATOM 993 N N . PRO A 1 128 ? 11.049 14.297 -26.392 1.00 77.75 128 PRO A N 1
ATOM 994 C CA . PRO A 1 128 ? 11.569 15.593 -25.981 1.00 77.75 128 PRO A CA 1
ATOM 995 C C . PRO A 1 128 ? 10.405 16.495 -25.555 1.00 77.75 128 PRO A C 1
ATOM 997 O O . PRO A 1 128 ? 9.543 16.855 -26.357 1.00 77.75 128 PRO A O 1
ATOM 1000 N N . MET A 1 129 ? 10.356 16.827 -24.264 1.00 70.75 129 MET A N 1
ATOM 1001 C CA . MET A 1 129 ? 9.356 17.748 -23.735 1.00 70.75 129 MET A CA 1
ATOM 1002 C C . MET A 1 129 ? 9.609 19.132 -24.344 1.00 70.75 129 MET A C 1
ATOM 1004 O O . MET A 1 129 ? 10.750 19.607 -24.300 1.00 70.75 129 MET A O 1
ATOM 1008 N N . PRO A 1 130 ? 8.586 19.810 -24.894 1.00 65.38 130 PRO A N 1
ATOM 1009 C CA . PRO A 1 130 ? 8.738 21.198 -25.284 1.00 65.38 130 PRO A CA 1
ATOM 1010 C C . PRO A 1 130 ? 9.072 22.000 -24.028 1.00 65.38 130 PRO A C 1
ATOM 1012 O O . PRO A 1 130 ? 8.303 22.033 -23.068 1.00 65.38 130 PRO A O 1
ATOM 1015 N N . VAL A 1 131 ? 10.254 22.615 -24.017 1.00 61.78 131 VAL A N 1
ATOM 1016 C CA . VAL A 1 131 ? 10.664 23.499 -22.929 1.00 61.78 131 VAL A CA 1
ATOM 1017 C C . VAL A 1 131 ? 9.714 24.692 -22.957 1.00 61.78 131 VAL A C 1
ATOM 1019 O O . VAL A 1 131 ? 9.802 25.531 -23.855 1.00 61.78 131 VAL A O 1
ATOM 1022 N N . HIS A 1 132 ? 8.785 24.771 -22.004 1.00 56.88 132 HIS A N 1
ATOM 1023 C CA . HIS A 1 132 ? 8.058 26.010 -21.767 1.00 56.88 132 HIS A CA 1
ATOM 1024 C C . HIS A 1 132 ? 9.079 27.044 -21.292 1.00 56.88 132 HIS A C 1
ATOM 1026 O O . HIS A 1 132 ? 9.528 27.017 -20.148 1.00 56.88 132 HIS A O 1
ATOM 1032 N N . ARG A 1 133 ? 9.494 27.923 -22.210 1.00 46.91 133 ARG A N 1
ATOM 1033 C CA . ARG A 1 133 ? 10.188 29.158 -21.855 1.00 46.91 133 ARG A CA 1
ATOM 1034 C C . ARG A 1 133 ? 9.196 30.013 -21.069 1.00 46.91 133 ARG A C 1
ATOM 1036 O O . ARG A 1 133 ? 8.160 30.383 -21.619 1.00 46.91 133 ARG A O 1
ATOM 1043 N N . ILE A 1 134 ? 9.502 30.228 -19.793 1.00 47.81 134 ILE A N 1
ATOM 1044 C CA . ILE A 1 134 ? 8.892 31.268 -18.957 1.00 47.81 134 ILE A CA 1
ATOM 1045 C C . ILE A 1 134 ? 9.531 32.599 -19.347 1.00 47.81 134 ILE A C 1
ATOM 1047 O O . ILE A 1 134 ? 10.765 32.593 -19.570 1.00 47.81 134 ILE A O 1
#

Secondary structure (DSSP, 8-state):
---------GGGGB-TTT-SBP-SSPEEETTS-EE-HHHHHS--GGGGB-TTSTT--BEEEE-HHHHHHHHH-EEE-SSTTT--EEEGGGHHHHHHH-TTSPEEPSSTT---EE-HHHHHHHHHHHS-------

pLDDT: mean 84.14, std 11.91, range [46.91, 97.06]

Sequence (134 aa):
MELSMVSMDLTLLHCPLCLRPLKPPVYECKGRHLACVDCRVERPGNQRQCQKCDRGGGFNVWKTAVDAVLSSVRVEFPYEGCGLYVTYHKLADHQSMCPLVPCKCPVPVYRYEGPPPALSHHISTVHPMPVHRI

InterPro domains:
  IPR013010 Zinc finger, SIAH-type [PS51081] (70-128)
  IPR013083 Zinc finger, RING/FYVE/PHD-type [G3DSA:3.30.40.10] (73-123)
  IPR044286 E3 ubiquitin-protein ligase SINA-like, plant [PTHR46632] (3-134)

Foldseek 3Di:
DDDDDDDDDQQVQAQPPPSAGAAPFWFAWPVGHIHHPCQCPVDPPLSCWDPPDPVTTHRDHTDVVSNVVQQPDWDQQPDPPPRDTDRPNCNVVCLLQPQRHWDAAPDPPDGDTHGPVVNVVCCCPVPPDPPPDD

Radius of gyration: 20.04 Å; chains: 1; bounding box: 44×50×47 Å